Protein AF-A0A955EUP3-F1 (afdb_monomer_lite)

Structure (mmCIF, N/CA/C/O backbone):
data_AF-A0A955EUP3-F1
#
_entry.id   AF-A0A955EUP3-F1
#
loop_
_atom_site.group_PDB
_atom_site.id
_atom_site.type_symbol
_atom_site.label_atom_id
_atom_site.label_alt_id
_atom_site.label_comp_id
_atom_site.label_asym_id
_atom_site.label_entity_id
_atom_site.label_seq_id
_atom_site.pdbx_PDB_ins_code
_atom_site.Cartn_x
_atom_site.Cartn_y
_atom_site.Cartn_z
_atom_site.occupancy
_atom_site.B_iso_or_equiv
_atom_site.auth_seq_id
_atom_site.auth_comp_id
_atom_site.auth_asym_id
_atom_site.auth_atom_id
_atom_site.pdbx_PDB_model_num
ATOM 1 N N . MET A 1 1 ? 8.586 8.253 14.068 1.00 59.59 1 MET A N 1
ATOM 2 C CA . MET A 1 1 ? 7.985 7.762 12.809 1.00 59.59 1 MET A CA 1
ATOM 3 C C . MET A 1 1 ? 9.106 7.299 11.906 1.00 59.59 1 MET A C 1
ATOM 5 O O . MET A 1 1 ? 9.837 8.144 11.393 1.00 59.59 1 MET A O 1
ATOM 9 N N . GLU A 1 2 ? 9.261 5.988 11.761 1.00 69.00 2 GLU A N 1
ATOM 10 C CA . GLU A 1 2 ? 10.317 5.394 10.944 1.00 69.00 2 GLU A CA 1
ATOM 11 C C . GLU A 1 2 ? 9.954 5.333 9.453 1.00 69.00 2 GLU A C 1
ATOM 13 O O . GLU A 1 2 ? 8.788 5.421 9.046 1.00 69.00 2 GLU A O 1
ATOM 18 N N . GLN A 1 3 ? 11.000 5.219 8.635 1.00 79.50 3 GLN A N 1
ATOM 19 C CA . GLN A 1 3 ? 10.936 4.937 7.209 1.00 79.50 3 GLN A CA 1
ATOM 20 C C . GLN A 1 3 ? 11.774 3.689 6.937 1.00 79.50 3 GLN A C 1
ATOM 22 O O . GLN A 1 3 ? 12.939 3.629 7.324 1.00 79.50 3 GLN A O 1
ATOM 27 N N . PHE A 1 4 ? 11.217 2.730 6.205 1.00 80.38 4 PHE A N 1
ATOM 28 C CA . PHE A 1 4 ? 11.956 1.569 5.723 1.00 80.38 4 PHE A CA 1
ATOM 29 C C . PHE A 1 4 ? 11.784 1.390 4.214 1.00 80.38 4 PHE A C 1
ATOM 31 O O . PHE A 1 4 ? 10.863 1.920 3.587 1.00 80.38 4 PHE A O 1
ATOM 38 N N . ALA A 1 5 ? 12.714 0.661 3.604 1.00 82.06 5 ALA A N 1
ATOM 39 C CA . ALA A 1 5 ? 12.664 0.285 2.198 1.00 82.06 5 ALA A CA 1
ATOM 40 C C . ALA A 1 5 ? 12.692 -1.237 2.080 1.00 82.06 5 ALA A C 1
ATOM 42 O O . ALA A 1 5 ? 13.390 -1.907 2.841 1.00 82.06 5 ALA A O 1
ATOM 43 N N . ARG A 1 6 ? 11.936 -1.787 1.128 1.00 82.00 6 ARG A N 1
ATOM 44 C CA . ARG A 1 6 ? 11.885 -3.233 0.881 1.00 82.00 6 ARG A CA 1
ATOM 45 C C . ARG A 1 6 ? 11.595 -3.555 -0.576 1.00 82.00 6 ARG A C 1
ATOM 47 O O . ARG A 1 6 ? 11.128 -2.711 -1.338 1.00 82.00 6 ARG A O 1
ATOM 54 N N . ARG A 1 7 ? 11.829 -4.813 -0.941 1.00 82.19 7 ARG A N 1
ATOM 55 C CA . ARG A 1 7 ? 11.261 -5.412 -2.150 1.00 82.19 7 ARG A CA 1
ATOM 56 C C . ARG A 1 7 ? 9.976 -6.144 -1.785 1.00 82.19 7 ARG A C 1
ATOM 58 O O . ARG A 1 7 ? 9.931 -6.836 -0.767 1.00 82.19 7 ARG A O 1
ATOM 65 N N . LEU A 1 8 ? 8.941 -5.977 -2.598 1.00 81.19 8 LEU A N 1
ATOM 66 C CA . LEU A 1 8 ? 7.757 -6.823 -2.519 1.00 81.19 8 LEU A CA 1
ATOM 67 C C . LEU A 1 8 ? 8.096 -8.207 -3.067 1.00 81.19 8 LEU A C 1
ATOM 69 O O . LEU A 1 8 ? 8.861 -8.329 -4.023 1.00 81.19 8 LEU A O 1
ATOM 73 N N . VAL A 1 9 ? 7.549 -9.254 -2.457 1.00 74.00 9 VAL A N 1
ATOM 74 C CA . VAL A 1 9 ? 7.699 -10.612 -2.985 1.00 74.00 9 VAL A CA 1
ATOM 75 C C . VAL A 1 9 ? 6.817 -10.725 -4.231 1.00 74.00 9 VAL A C 1
ATOM 77 O O . VAL A 1 9 ? 5.704 -10.200 -4.257 1.00 74.00 9 VAL A O 1
ATOM 80 N N . ARG A 1 10 ? 7.306 -11.377 -5.293 1.00 62.47 10 ARG A N 1
ATOM 81 C CA . ARG A 1 10 ? 6.490 -11.616 -6.492 1.00 62.47 10 ARG A CA 1
ATOM 82 C C . ARG A 1 10 ? 5.470 -12.712 -6.207 1.00 62.47 10 ARG A C 1
ATOM 84 O O . ARG A 1 10 ? 5.750 -13.886 -6.413 1.00 62.47 10 ARG A O 1
ATOM 91 N N . HIS A 1 11 ? 4.298 -12.326 -5.739 1.00 66.44 11 HIS A N 1
ATOM 92 C CA . HIS A 1 11 ? 3.124 -13.184 -5.722 1.00 66.44 11 HIS A CA 1
ATOM 93 C C . HIS A 1 11 ? 1.877 -12.326 -5.931 1.00 66.44 11 HIS A C 1
ATOM 95 O O . HIS A 1 11 ? 1.888 -11.132 -5.635 1.00 66.44 11 HIS A O 1
ATOM 101 N N . ASP A 1 12 ? 0.792 -12.937 -6.404 1.00 63.75 12 ASP A N 1
ATOM 102 C CA . ASP A 1 12 ? -0.490 -12.253 -6.645 1.00 63.75 12 ASP A CA 1
ATOM 103 C C . ASP A 1 12 ? -1.228 -11.869 -5.341 1.00 63.75 12 ASP A C 1
ATOM 105 O O . ASP A 1 12 ? -2.345 -11.343 -5.355 1.00 63.75 12 ASP A O 1
ATOM 109 N N . GLY A 1 13 ? -0.606 -12.128 -4.189 1.0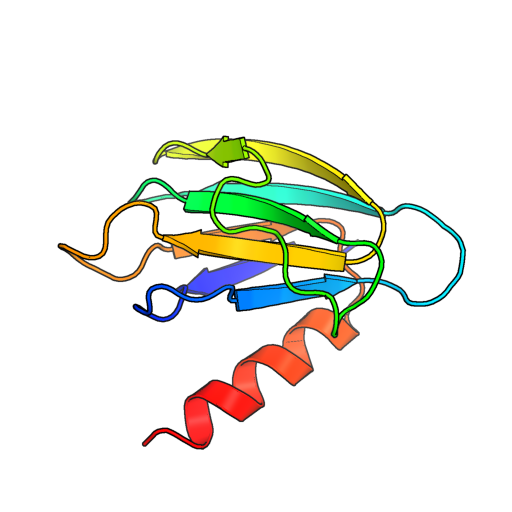0 81.75 13 GLY A N 1
ATOM 110 C CA . GLY A 1 13 ? -1.179 -11.896 -2.869 1.00 81.75 13 GLY A CA 1
ATOM 111 C C . GLY A 1 13 ? -0.715 -10.591 -2.229 1.00 81.75 13 GLY A C 1
ATOM 112 O O . GLY A 1 13 ? 0.269 -9.970 -2.624 1.00 81.75 13 GLY A O 1
ATOM 113 N N . TRP A 1 14 ? -1.430 -10.201 -1.183 1.00 89.50 14 TRP A N 1
ATOM 114 C CA . TRP A 1 14 ? -1.093 -9.042 -0.371 1.00 89.50 14 TRP A CA 1
ATOM 115 C C . TRP A 1 14 ? 0.127 -9.308 0.510 1.00 89.50 14 TRP A C 1
ATOM 117 O O . TRP A 1 14 ? 0.188 -10.301 1.234 1.00 89.50 14 TRP A O 1
ATOM 127 N N . THR A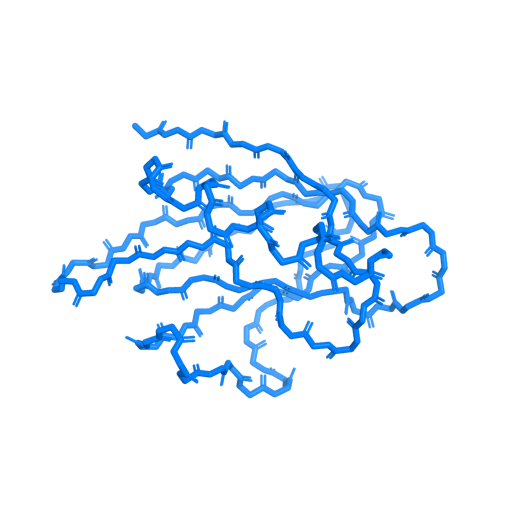 1 15 ? 1.089 -8.392 0.476 1.00 89.62 15 THR A N 1
ATOM 128 C CA . THR A 1 15 ? 2.169 -8.303 1.458 1.00 89.62 15 THR A CA 1
ATOM 129 C C . THR A 1 15 ? 1.740 -7.340 2.554 1.00 89.62 15 THR A C 1
ATOM 131 O O . THR A 1 15 ? 1.486 -6.168 2.282 1.00 89.62 15 THR A O 1
ATOM 134 N N . TRP A 1 16 ? 1.684 -7.819 3.793 1.00 89.50 16 TRP A N 1
ATOM 135 C CA . TRP A 1 16 ? 1.462 -6.953 4.948 1.00 89.50 16 TRP A CA 1
ATOM 136 C C . TRP A 1 16 ? 2.690 -6.069 5.198 1.00 89.50 16 TRP A C 1
ATOM 138 O O . TRP A 1 16 ? 3.828 -6.544 5.160 1.00 89.50 16 TRP A O 1
ATOM 148 N N . LEU A 1 17 ? 2.453 -4.775 5.406 1.00 88.31 17 LEU A N 1
ATOM 149 C CA . LEU A 1 17 ? 3.492 -3.768 5.612 1.00 88.31 17 LEU A CA 1
ATOM 150 C C . LEU A 1 17 ? 3.640 -3.363 7.074 1.00 88.31 17 LEU A C 1
ATOM 152 O O . LEU A 1 17 ? 4.728 -2.942 7.445 1.00 88.31 17 LEU A O 1
ATOM 156 N N . GLY A 1 18 ? 2.572 -3.475 7.863 1.00 88.44 18 GLY A N 1
ATOM 157 C CA . GLY A 1 18 ? 2.503 -3.045 9.258 1.00 88.44 18 GLY A CA 1
ATOM 158 C C . GLY A 1 18 ? 1.129 -2.486 9.611 1.00 88.44 18 GLY A C 1
ATOM 159 O O . GLY A 1 18 ? 0.277 -2.325 8.735 1.00 88.44 18 GLY A O 1
ATOM 160 N N . GLY A 1 19 ? 0.903 -2.209 10.889 1.00 87.38 19 GLY A N 1
ATOM 161 C CA . GLY A 1 19 ? -0.339 -1.617 11.375 1.00 87.38 19 GLY A CA 1
ATOM 162 C C . GLY A 1 19 ? -0.411 -1.565 12.895 1.00 87.38 19 GLY A C 1
ATOM 163 O O . GLY A 1 19 ? 0.541 -1.968 13.557 1.00 87.38 19 GLY A O 1
ATOM 164 N N . LEU A 1 20 ? -1.537 -1.089 13.420 1.00 83.38 20 LEU A N 1
ATOM 165 C CA . LEU A 1 20 ? -1.861 -1.096 14.847 1.00 83.38 20 LEU A CA 1
ATOM 166 C C . LEU A 1 20 ? -3.230 -1.737 15.070 1.00 83.38 20 LEU A C 1
ATOM 168 O O . LEU A 1 20 ? -4.194 -1.366 14.406 1.00 83.38 20 LEU A O 1
ATOM 172 N N . ASP A 1 21 ? -3.313 -2.629 16.056 1.00 73.94 21 ASP A N 1
ATOM 173 C CA . ASP A 1 21 ? -4.583 -3.237 16.473 1.00 73.94 21 ASP A CA 1
ATOM 174 C C . ASP A 1 21 ? -5.438 -2.266 17.321 1.00 73.94 21 ASP A C 1
ATOM 176 O O . ASP A 1 21 ? -6.653 -2.425 17.435 1.00 73.94 21 ASP A O 1
ATOM 180 N N . GLU A 1 22 ? -4.827 -1.222 17.901 1.00 70.44 22 GLU A N 1
ATOM 181 C CA . GLU A 1 22 ? -5.490 -0.299 18.829 1.00 70.44 22 GLU A CA 1
ATOM 182 C C . GLU A 1 22 ? -5.823 1.071 18.212 1.00 70.44 22 GLU A C 1
ATOM 184 O O . GLU A 1 22 ? -4.991 1.975 18.157 1.00 70.44 22 GLU A O 1
ATOM 189 N N . GLY A 1 23 ? -7.098 1.228 17.834 1.00 65.31 23 GLY A N 1
ATOM 190 C CA . GLY A 1 23 ? -7.956 2.418 18.000 1.00 65.31 23 GLY A CA 1
ATOM 191 C C . GLY A 1 23 ? -7.569 3.765 17.375 1.00 65.31 23 GLY A C 1
ATOM 192 O O . GLY A 1 23 ? -8.374 4.696 17.441 1.00 65.31 23 GLY A O 1
ATOM 193 N N . LYS A 1 24 ? -6.377 3.918 16.800 1.00 80.38 24 LYS A N 1
ATOM 194 C CA . LYS A 1 24 ? -5.953 5.146 16.126 1.00 80.38 24 LYS A CA 1
ATOM 195 C C . LYS A 1 24 ? -5.482 4.838 14.720 1.00 80.38 24 LYS A C 1
ATOM 197 O O . LYS A 1 24 ? -4.546 4.066 14.528 1.00 80.38 24 LYS A O 1
ATOM 202 N N . ASP A 1 25 ? -6.084 5.545 13.773 1.00 86.75 25 ASP A N 1
ATOM 203 C CA . ASP A 1 25 ? -5.600 5.582 12.407 1.00 86.75 25 ASP A CA 1
ATOM 204 C C . ASP A 1 25 ? -4.147 6.059 12.362 1.00 86.75 25 ASP A C 1
ATOM 206 O O . ASP A 1 25 ? -3.756 7.056 12.981 1.00 86.75 25 ASP A O 1
ATOM 210 N N . LEU A 1 26 ? -3.355 5.355 11.567 1.00 88.56 26 LEU A N 1
ATOM 211 C CA . LEU A 1 26 ? -2.022 5.757 11.169 1.00 88.56 26 LEU A CA 1
ATOM 212 C C . LEU A 1 26 ? -2.075 6.445 9.816 1.00 88.56 26 LEU A C 1
ATOM 214 O O . LEU A 1 26 ? -2.828 6.047 8.932 1.00 88.56 26 LEU A O 1
ATOM 218 N N . GLU A 1 27 ? -1.198 7.421 9.614 1.00 91.94 27 GLU A N 1
ATOM 219 C CA . GLU A 1 27 ? -0.885 7.912 8.279 1.00 91.94 27 GLU A CA 1
ATOM 220 C C . GLU A 1 27 ? 0.310 7.130 7.721 1.00 91.94 27 GLU A C 1
ATOM 222 O O . GLU A 1 27 ? 1.419 7.222 8.250 1.00 91.94 27 GLU A O 1
ATOM 227 N N . CYS A 1 28 ? 0.104 6.394 6.628 1.00 93.31 28 CYS A N 1
ATOM 228 C CA . CYS A 1 28 ? 1.155 5.646 5.950 1.00 93.31 28 CYS A CA 1
ATOM 229 C C . CYS A 1 28 ? 1.387 6.184 4.537 1.00 93.31 28 CYS A C 1
ATOM 231 O O . CYS A 1 28 ? 0.464 6.313 3.728 1.00 93.31 28 CYS A O 1
ATOM 233 N N . VAL A 1 29 ? 2.654 6.434 4.210 1.00 95.44 29 VAL A N 1
ATOM 234 C CA . VAL A 1 29 ? 3.088 6.835 2.869 1.00 95.44 29 VAL A CA 1
ATOM 235 C C . VAL A 1 29 ? 3.873 5.696 2.237 1.00 95.44 29 VAL A C 1
ATOM 237 O O . VAL A 1 29 ? 4.891 5.266 2.781 1.00 95.44 29 VAL A O 1
ATOM 240 N N . LEU A 1 30 ? 3.427 5.240 1.065 1.00 95.75 30 LEU A N 1
ATOM 241 C CA . LEU A 1 30 ? 4.136 4.270 0.236 1.00 95.75 30 LEU A CA 1
ATOM 242 C C . LEU A 1 30 ? 4.657 4.955 -1.024 1.00 95.75 30 LEU A C 1
ATOM 244 O O . LEU A 1 30 ? 3.893 5.564 -1.770 1.00 95.75 30 LEU A O 1
ATOM 248 N N . ARG A 1 31 ? 5.954 4.808 -1.292 1.00 96.50 31 ARG A N 1
ATOM 249 C CA . ARG A 1 31 ? 6.588 5.189 -2.555 1.00 96.50 31 ARG A CA 1
ATOM 250 C C . ARG A 1 31 ? 6.981 3.949 -3.337 1.00 96.50 31 ARG A C 1
ATOM 252 O O . ARG A 1 31 ? 7.634 3.078 -2.769 1.00 96.50 31 ARG A O 1
ATOM 259 N N . SER A 1 32 ? 6.637 3.899 -4.621 1.00 94.69 32 SER A N 1
ATOM 260 C CA . SER A 1 32 ? 7.134 2.873 -5.536 1.00 94.69 32 SER A CA 1
ATOM 261 C C . SER A 1 32 ? 8.239 3.425 -6.431 1.00 94.69 32 SER A C 1
ATOM 263 O O . SER A 1 32 ? 8.204 4.592 -6.824 1.00 94.69 32 SER A O 1
ATOM 265 N N . PHE A 1 33 ? 9.234 2.602 -6.755 1.00 92.69 33 PHE A N 1
ATOM 266 C CA . PHE A 1 33 ? 10.395 3.039 -7.534 1.00 92.69 33 PHE A CA 1
ATOM 267 C C . PHE A 1 33 ? 10.402 2.523 -8.971 1.00 92.69 33 PHE A C 1
ATOM 269 O O . PHE A 1 33 ? 10.732 3.285 -9.872 1.00 92.69 33 PHE A O 1
ATOM 276 N N . ASP A 1 34 ? 10.074 1.253 -9.193 1.00 89.75 34 ASP A N 1
ATOM 277 C CA . ASP A 1 34 ? 10.361 0.560 -10.458 1.00 89.75 34 ASP A CA 1
ATOM 278 C C . ASP A 1 34 ? 9.168 -0.184 -11.074 1.00 89.75 34 ASP A C 1
ATOM 280 O O . ASP A 1 34 ? 9.252 -0.567 -12.239 1.00 89.75 34 ASP A O 1
ATOM 284 N N . ALA A 1 35 ? 8.055 -0.351 -10.356 1.00 91.06 35 ALA A N 1
ATOM 285 C CA . ALA A 1 35 ? 6.825 -0.917 -10.910 1.00 91.06 35 ALA A CA 1
ATOM 286 C C . ALA A 1 35 ? 5.580 -0.382 -10.198 1.00 91.06 35 ALA A C 1
ATOM 288 O O . ALA A 1 35 ? 5.656 0.112 -9.075 1.00 91.06 35 ALA A O 1
ATOM 289 N N . ASP A 1 36 ? 4.419 -0.512 -10.827 1.00 93.12 36 ASP A N 1
ATOM 290 C CA . ASP A 1 36 ? 3.158 -0.126 -10.204 1.00 93.12 36 ASP A CA 1
ATOM 291 C C . ASP A 1 36 ? 2.813 -1.072 -9.048 1.00 93.12 36 ASP A C 1
ATOM 293 O O . ASP A 1 36 ? 2.888 -2.303 -9.157 1.00 93.12 36 ASP A O 1
ATOM 297 N N . VAL A 1 37 ? 2.415 -0.481 -7.926 1.00 93.31 37 VAL A N 1
ATOM 298 C CA . VAL A 1 37 ? 2.069 -1.198 -6.698 1.00 93.31 37 VAL A CA 1
ATOM 299 C C . VAL A 1 37 ? 0.664 -0.816 -6.289 1.00 93.31 37 VAL A C 1
ATOM 301 O O . VAL A 1 37 ? 0.329 0.360 -6.217 1.00 93.31 37 VAL A O 1
ATOM 304 N N . ARG A 1 38 ? -0.166 -1.804 -5.978 1.00 95.38 38 ARG A N 1
ATOM 305 C CA . ARG A 1 38 ? -1.450 -1.561 -5.337 1.00 95.38 38 ARG A CA 1
ATOM 306 C C . ARG A 1 38 ? -1.221 -1.451 -3.836 1.00 95.38 38 ARG A C 1
ATOM 308 O O . ARG A 1 38 ? -0.597 -2.336 -3.254 1.00 95.38 38 ARG A O 1
ATOM 315 N N . PHE A 1 39 ? -1.698 -0.370 -3.240 1.00 96.38 39 PHE A N 1
ATOM 316 C CA . PHE A 1 39 ? -1.542 -0.030 -1.831 1.00 96.38 39 PHE A CA 1
ATOM 317 C C . PHE A 1 39 ? -2.929 0.108 -1.204 1.00 96.38 39 PHE A C 1
ATOM 319 O O . PHE A 1 39 ? -3.762 0.849 -1.724 1.00 96.38 39 PHE A O 1
ATOM 326 N N . ALA A 1 40 ? -3.194 -0.634 -0.135 1.00 96.62 40 ALA A N 1
ATOM 327 C CA . ALA A 1 40 ? -4.506 -0.708 0.499 1.00 96.62 40 ALA A CA 1
ATOM 328 C C . ALA A 1 40 ? -4.386 -0.715 2.023 1.00 96.62 40 ALA A C 1
ATOM 330 O O . ALA A 1 40 ? -3.332 -1.058 2.570 1.00 96.62 40 ALA A O 1
ATOM 331 N N . GLU A 1 41 ? -5.487 -0.367 2.682 1.00 94.44 41 GLU A N 1
ATOM 332 C CA . GLU A 1 41 ? -5.679 -0.576 4.112 1.00 94.44 41 GLU A CA 1
ATOM 333 C C . GLU A 1 41 ? -6.663 -1.725 4.371 1.00 94.44 41 GLU A C 1
ATOM 335 O O . GLU A 1 41 ? -7.398 -2.137 3.466 1.00 94.44 41 GLU A O 1
ATOM 340 N N . ALA A 1 42 ? -6.621 -2.271 5.583 1.00 91.44 42 ALA A N 1
ATOM 341 C CA . ALA A 1 42 ? -7.691 -3.086 6.129 1.00 91.44 42 ALA A CA 1
ATOM 342 C C . ALA A 1 42 ? -7.873 -2.837 7.632 1.00 91.44 42 ALA A C 1
ATOM 344 O O . ALA A 1 42 ? -6.959 -2.387 8.332 1.00 91.44 42 ALA A O 1
ATOM 345 N N . ALA A 1 43 ? -9.048 -3.229 8.131 1.00 88.06 43 ALA A N 1
ATOM 346 C CA . ALA A 1 43 ? -9.424 -3.097 9.536 1.00 88.06 43 ALA A CA 1
ATOM 347 C C . ALA A 1 43 ? -8.595 -3.973 10.489 1.00 88.06 43 ALA A C 1
ATOM 349 O O . ALA A 1 43 ? -8.420 -3.606 11.644 1.00 88.06 43 ALA A O 1
ATOM 350 N N . THR A 1 44 ? -8.107 -5.129 10.025 1.00 86.81 44 THR A N 1
ATOM 351 C CA . THR A 1 44 ? -7.263 -6.052 10.806 1.00 86.81 44 THR A CA 1
ATOM 352 C C . THR A 1 44 ? -6.157 -6.629 9.930 1.00 86.81 44 THR A C 1
ATOM 354 O O . THR A 1 44 ? -6.209 -6.545 8.698 1.00 86.81 44 THR A O 1
ATOM 357 N N . ARG A 1 45 ? -5.154 -7.257 10.548 1.00 85.50 45 ARG A N 1
ATOM 358 C CA . ARG A 1 45 ? -4.088 -7.959 9.824 1.00 85.50 45 ARG A CA 1
ATOM 359 C C . ARG A 1 45 ? -4.604 -9.193 9.069 1.00 85.50 45 ARG A C 1
ATOM 361 O O . ARG A 1 45 ? -4.084 -9.517 8.000 1.00 85.50 45 ARG A O 1
ATOM 368 N N . GLU A 1 46 ? -5.585 -9.897 9.627 1.00 85.38 46 GLU A N 1
ATOM 369 C CA . GLU A 1 46 ? -6.133 -11.151 9.098 1.00 85.38 46 GLU A CA 1
ATOM 370 C C . GLU A 1 46 ? -7.151 -10.910 7.980 1.00 85.38 46 GLU A C 1
ATOM 372 O O . GLU A 1 46 ? -7.273 -11.728 7.064 1.00 85.38 46 GLU A O 1
ATOM 377 N N . ALA A 1 47 ? -7.855 -9.777 8.019 1.00 86.56 47 ALA A N 1
ATOM 378 C CA . ALA A 1 47 ? -8.770 -9.361 6.967 1.00 86.56 47 ALA A CA 1
ATOM 379 C C . ALA A 1 47 ? -7.988 -8.789 5.776 1.00 86.56 47 ALA A C 1
ATOM 381 O O . ALA A 1 47 ? -7.882 -7.577 5.610 1.00 86.56 47 ALA A O 1
ATOM 382 N N . LEU A 1 48 ? -7.426 -9.665 4.938 1.00 86.50 48 LEU A N 1
ATOM 383 C CA . LEU A 1 48 ? -6.754 -9.239 3.708 1.00 86.50 48 LEU A CA 1
ATOM 384 C C . LEU A 1 48 ? -7.677 -8.334 2.865 1.00 86.50 48 LEU A C 1
ATOM 386 O O . LEU A 1 48 ? -8.863 -8.648 2.728 1.00 86.50 48 LEU A O 1
ATOM 390 N N . PRO A 1 49 ? -7.149 -7.265 2.238 1.00 91.06 49 PRO A N 1
ATOM 391 C CA . PRO A 1 49 ? -7.961 -6.419 1.373 1.00 91.06 49 PRO A CA 1
ATOM 392 C C . PRO A 1 49 ? -8.570 -7.205 0.200 1.00 91.06 49 PRO A C 1
ATOM 394 O O . PRO A 1 49 ? -7.976 -8.168 -0.305 1.00 91.06 49 PRO A O 1
ATOM 397 N N . ALA A 1 50 ? -9.727 -6.757 -0.300 1.00 90.19 50 ALA A N 1
ATOM 398 C CA . ALA A 1 50 ? -10.275 -7.272 -1.556 1.00 90.19 50 ALA A CA 1
ATOM 399 C C . ALA A 1 50 ? -9.261 -7.091 -2.700 1.00 90.19 50 ALA A C 1
ATOM 401 O O . ALA A 1 50 ? -8.421 -6.195 -2.664 1.00 90.19 50 ALA A O 1
ATOM 402 N N . GLN A 1 51 ? -9.308 -7.943 -3.726 1.00 86.88 51 GLN A N 1
ATOM 403 C CA . GLN A 1 51 ? -8.307 -7.950 -4.804 1.00 86.88 51 GLN A CA 1
ATOM 404 C C . GLN A 1 51 ? -8.171 -6.570 -5.480 1.00 86.88 51 GLN A C 1
ATOM 406 O O . GLN A 1 51 ? -7.072 -6.075 -5.731 1.00 86.88 51 GLN A O 1
ATOM 411 N N . ASP A 1 52 ? -9.281 -5.905 -5.742 1.00 88.75 52 ASP A N 1
ATOM 412 C CA . ASP A 1 52 ? -9.363 -4.587 -6.364 1.00 88.75 52 ASP A CA 1
ATOM 413 C C . ASP A 1 52 ? -9.421 -3.425 -5.356 1.00 88.75 52 ASP A C 1
ATOM 415 O O . ASP A 1 52 ? -9.622 -2.280 -5.767 1.00 88.75 52 ASP A O 1
ATOM 419 N N . ALA A 1 53 ? -9.153 -3.675 -4.070 1.00 91.94 53 ALA A N 1
ATOM 420 C CA . ALA A 1 53 ? -9.103 -2.638 -3.043 1.00 91.94 53 ALA A CA 1
ATOM 421 C C . ALA A 1 53 ? -7.876 -1.722 -3.169 1.00 91.94 53 ALA A C 1
ATOM 423 O O . A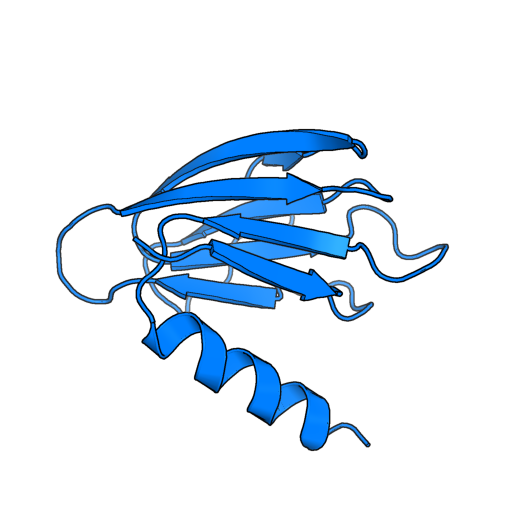LA A 1 53 ? -6.830 -2.088 -3.723 1.00 91.94 53 ALA A O 1
ATOM 424 N N . GLY A 1 54 ? -8.000 -0.528 -2.595 1.00 94.31 54 GLY A N 1
ATOM 425 C CA . GLY A 1 54 ? -6.918 0.442 -2.486 1.00 94.31 54 GLY A CA 1
ATOM 426 C C . GLY A 1 54 ? -6.613 1.197 -3.777 1.00 94.31 54 GLY A C 1
ATOM 427 O O . GLY A 1 54 ? -7.395 1.230 -4.726 1.00 94.31 54 GLY A O 1
ATOM 428 N N . VAL A 1 55 ? -5.445 1.827 -3.791 1.00 96.69 55 VAL A N 1
ATOM 429 C CA . VAL A 1 55 ? -4.988 2.729 -4.850 1.00 96.69 55 VAL A CA 1
ATOM 430 C C . VAL A 1 55 ? -3.811 2.127 -5.604 1.00 96.69 55 VAL A C 1
ATOM 432 O O . VAL A 1 55 ? -2.991 1.409 -5.032 1.00 96.69 55 VAL A O 1
ATOM 435 N N . ILE A 1 56 ? -3.699 2.439 -6.892 1.00 96.00 56 ILE A N 1
ATOM 436 C CA . ILE A 1 56 ? -2.483 2.155 -7.655 1.00 96.00 56 ILE A CA 1
ATOM 437 C C . ILE A 1 56 ? -1.490 3.287 -7.392 1.00 96.00 56 ILE A C 1
ATOM 439 O O . ILE A 1 56 ? -1.815 4.459 -7.566 1.00 96.00 56 ILE A O 1
ATOM 443 N N . VAL A 1 57 ? -0.284 2.925 -6.968 1.00 96.19 57 VAL A N 1
ATOM 444 C CA . VAL A 1 57 ? 0.873 3.804 -6.811 1.00 96.19 57 VAL A CA 1
ATOM 445 C C . VAL A 1 57 ? 1.792 3.566 -8.007 1.00 96.19 57 VAL A C 1
ATOM 447 O O . VAL A 1 57 ? 2.451 2.520 -8.051 1.00 96.19 57 VAL A O 1
ATOM 450 N N . PRO A 1 58 ? 1.836 4.494 -8.982 1.00 95.50 58 PRO A N 1
ATOM 451 C CA . PRO A 1 58 ? 2.675 4.328 -10.159 1.00 95.50 58 PRO A CA 1
ATOM 452 C C . PRO A 1 58 ? 4.165 4.273 -9.814 1.00 95.50 58 PRO A C 1
ATOM 454 O O . PRO A 1 58 ? 4.609 4.863 -8.820 1.00 95.50 58 PRO A O 1
ATOM 457 N N . ALA A 1 59 ? 4.959 3.632 -10.669 1.00 93.12 59 ALA A N 1
ATOM 458 C CA . ALA A 1 59 ? 6.417 3.681 -10.569 1.00 93.12 59 ALA A CA 1
ATOM 459 C C . ALA A 1 59 ? 6.939 5.137 -10.493 1.00 93.12 59 ALA A C 1
ATOM 461 O O . ALA A 1 59 ? 6.475 6.031 -11.200 1.00 93.12 59 ALA A O 1
ATOM 462 N N . GLY A 1 60 ? 7.892 5.392 -9.591 1.00 94.44 60 GLY A N 1
ATOM 463 C CA . GLY A 1 60 ? 8.467 6.721 -9.326 1.00 94.44 60 GLY A CA 1
ATOM 464 C C . GLY A 1 60 ? 7.612 7.639 -8.437 1.00 94.44 60 GLY A C 1
ATOM 465 O O . GLY A 1 60 ? 8.093 8.685 -7.977 1.00 94.44 60 GLY A O 1
ATOM 466 N N . SER A 1 61 ? 6.373 7.241 -8.142 1.00 96.69 61 SER A N 1
ATOM 467 C CA . SER A 1 61 ? 5.391 8.042 -7.409 1.00 96.69 61 SER A CA 1
ATOM 468 C C . SER A 1 61 ? 5.187 7.550 -5.977 1.00 96.69 61 SER A C 1
ATOM 470 O O . SER A 1 61 ? 5.655 6.479 -5.586 1.00 96.69 61 SER A O 1
ATOM 472 N N . GLY A 1 62 ? 4.507 8.365 -5.170 1.00 96.50 62 GLY A N 1
ATOM 473 C CA . GLY A 1 62 ? 4.094 8.005 -3.819 1.00 96.50 62 GLY A CA 1
ATOM 474 C C . GLY A 1 62 ? 2.614 8.267 -3.599 1.00 96.50 62 GLY A C 1
ATOM 475 O O . GLY A 1 62 ? 2.036 9.145 -4.235 1.00 96.50 62 GLY A O 1
ATOM 476 N N . SER A 1 63 ? 2.016 7.501 -2.695 1.00 97.88 63 SER A N 1
ATOM 477 C CA . SER A 1 63 ? 0.642 7.690 -2.252 1.00 97.88 63 SER A CA 1
ATOM 478 C C . SER A 1 63 ? 0.544 7.573 -0.738 1.00 97.88 63 SER A C 1
ATOM 480 O O . SER A 1 63 ? 1.383 6.944 -0.088 1.00 97.88 63 SER A O 1
ATOM 482 N N . ARG A 1 64 ? -0.489 8.205 -0.190 1.00 97.25 64 ARG A N 1
ATOM 483 C CA . ARG A 1 64 ? -0.775 8.271 1.237 1.00 97.25 64 ARG A CA 1
ATOM 484 C C . ARG A 1 64 ? -2.113 7.604 1.513 1.00 97.25 64 ARG A C 1
ATOM 486 O O . ARG A 1 64 ? -3.089 7.916 0.836 1.00 97.25 64 ARG A O 1
ATOM 493 N N . LEU A 1 65 ? -2.150 6.757 2.533 1.00 96.06 65 LEU A N 1
ATOM 494 C CA . LEU A 1 65 ? -3.373 6.201 3.101 1.00 96.06 65 LEU A CA 1
ATOM 495 C C . LEU A 1 65 ? -3.427 6.483 4.601 1.00 96.06 65 LEU A C 1
ATOM 497 O O . LEU A 1 65 ? -2.392 6.653 5.247 1.00 96.06 65 LEU A O 1
ATOM 501 N N . VAL A 1 66 ? -4.646 6.529 5.126 1.00 93.50 66 VAL A N 1
ATOM 502 C CA . VAL A 1 66 ? -4.937 6.637 6.555 1.00 93.50 66 VAL A CA 1
ATOM 503 C C . VAL A 1 66 ? -5.758 5.410 6.938 1.00 93.50 66 VAL A C 1
ATOM 505 O O . VAL A 1 66 ? -6.710 5.095 6.227 1.00 93.50 66 VAL A O 1
ATOM 508 N N . GLY A 1 67 ? -5.349 4.687 7.980 1.00 91.88 67 GLY A N 1
ATOM 509 C CA . GLY A 1 67 ? -6.005 3.446 8.399 1.00 91.88 67 GLY A CA 1
ATOM 510 C C . GLY A 1 67 ? -5.207 2.653 9.435 1.00 91.88 67 GLY A C 1
ATOM 511 O O . GLY A 1 67 ? -4.228 3.150 9.993 1.00 91.88 67 GLY A O 1
ATOM 512 N N . HIS A 1 68 ? -5.625 1.411 9.685 1.00 90.50 68 HIS A N 1
ATOM 513 C CA . HIS A 1 68 ? -5.085 0.585 10.771 1.00 90.50 68 HIS A CA 1
ATOM 514 C C . HIS A 1 68 ? -3.964 -0.341 10.298 1.00 90.50 68 HIS A C 1
ATOM 516 O O . HIS A 1 68 ? -2.860 -0.300 10.837 1.00 90.50 68 HIS A O 1
ATOM 522 N N . HIS A 1 69 ? -4.226 -1.154 9.270 1.00 90.81 69 HIS A N 1
ATOM 523 C CA . HIS A 1 69 ? -3.263 -2.107 8.718 1.00 90.81 69 HIS A CA 1
ATOM 524 C C . HIS A 1 69 ? -3.043 -1.853 7.243 1.00 90.81 69 HIS A C 1
ATOM 526 O O . HIS A 1 69 ? -3.991 -1.674 6.491 1.00 90.81 69 HIS A O 1
ATOM 532 N N . PHE A 1 70 ? -1.789 -1.894 6.811 1.00 93.25 70 PHE A N 1
ATOM 533 C CA . PHE A 1 70 ? -1.402 -1.527 5.459 1.00 93.25 70 PHE A CA 1
ATOM 534 C C . PHE A 1 70 ? -0.841 -2.716 4.704 1.00 93.25 70 PHE A C 1
ATOM 536 O O . PHE A 1 70 ? -0.057 -3.512 5.228 1.00 93.25 70 PHE A O 1
ATOM 543 N N . PHE A 1 71 ? -1.212 -2.802 3.434 1.00 93.75 71 PHE A N 1
ATOM 544 C CA . PHE A 1 71 ? -0.827 -3.886 2.549 1.00 93.75 71 PHE A CA 1
ATOM 545 C C . PHE A 1 71 ? -0.403 -3.342 1.198 1.00 93.75 71 PHE A C 1
ATOM 547 O O . PHE A 1 71 ? -0.943 -2.352 0.703 1.00 93.75 71 PHE A O 1
ATOM 554 N N . ALA A 1 72 ? 0.537 -4.031 0.565 1.00 93.81 72 ALA A N 1
ATOM 555 C CA . ALA A 1 72 ? 0.905 -3.756 -0.810 1.00 93.81 72 ALA A CA 1
ATOM 556 C C . ALA A 1 72 ? 1.035 -5.030 -1.629 1.00 93.81 72 ALA A C 1
ATOM 558 O O . ALA A 1 72 ? 1.381 -6.091 -1.110 1.00 93.81 72 ALA A O 1
ATOM 559 N N . ARG A 1 73 ? 0.790 -4.915 -2.931 1.00 91.75 73 ARG A N 1
ATOM 560 C CA . ARG A 1 73 ? 1.065 -5.980 -3.894 1.00 91.75 73 ARG A CA 1
ATOM 561 C C . ARG A 1 73 ? 1.467 -5.413 -5.256 1.00 91.75 73 ARG A C 1
ATOM 563 O O . ARG A 1 73 ? 1.025 -4.315 -5.599 1.00 91.75 73 ARG A O 1
ATOM 570 N N . PRO A 1 74 ? 2.274 -6.129 -6.050 1.00 90.75 74 PRO A N 1
ATOM 571 C CA . PRO A 1 74 ? 2.547 -5.737 -7.431 1.00 90.75 74 PRO A CA 1
ATOM 572 C C . PRO A 1 74 ? 1.253 -5.688 -8.267 1.00 90.75 74 PRO A C 1
ATOM 574 O O . PRO A 1 74 ? 0.396 -6.556 -8.115 1.00 90.75 74 PRO A O 1
ATOM 577 N N . VAL A 1 75 ? 1.106 -4.704 -9.163 1.00 88.56 75 VAL A N 1
ATOM 578 C CA . VAL A 1 75 ? -0.011 -4.668 -10.139 1.00 88.56 75 VAL A CA 1
ATOM 579 C C . VAL A 1 75 ? 0.259 -5.592 -11.330 1.00 88.56 75 VAL A C 1
ATOM 581 O O . VAL A 1 75 ? -0.667 -6.181 -11.881 1.00 88.56 75 VAL A O 1
ATOM 584 N N . ALA A 1 76 ? 1.529 -5.760 -11.706 1.00 76.56 76 ALA A N 1
ATOM 585 C CA . ALA A 1 76 ? 1.965 -6.683 -12.746 1.00 76.56 76 ALA A CA 1
ATOM 586 C C . ALA A 1 76 ? 3.103 -7.572 -12.223 1.00 76.56 76 ALA A C 1
ATOM 588 O O . ALA A 1 76 ? 4.035 -7.093 -11.580 1.00 76.56 76 ALA A O 1
ATOM 589 N N . THR A 1 77 ? 3.048 -8.872 -12.519 1.00 63.81 77 THR A N 1
ATOM 590 C CA . THR A 1 77 ? 4.048 -9.865 -12.077 1.00 63.81 77 THR A CA 1
ATOM 591 C C . THR A 1 77 ? 5.195 -10.084 -13.067 1.00 63.81 77 THR A C 1
ATOM 593 O O . THR A 1 77 ? 6.145 -10.819 -12.773 1.00 63.81 77 THR A O 1
ATOM 596 N N . ARG A 1 78 ? 5.153 -9.443 -14.245 1.00 62.84 78 ARG A N 1
ATOM 597 C CA . ARG A 1 78 ? 6.239 -9.501 -15.234 1.00 62.84 78 ARG A CA 1
ATOM 598 C C . ARG A 1 78 ? 7.300 -8.443 -14.920 1.00 62.84 78 ARG A C 1
ATOM 600 O O . ARG A 1 78 ? 7.009 -7.256 -14.941 1.00 62.84 78 ARG A O 1
ATOM 607 N N . GLY A 1 79 ? 8.538 -8.882 -14.697 1.00 67.81 79 GLY A N 1
ATOM 608 C CA . GLY A 1 79 ? 9.674 -8.002 -14.378 1.00 67.81 79 GLY A CA 1
ATOM 609 C C . GLY A 1 79 ? 10.080 -8.052 -12.904 1.00 67.81 79 GLY A C 1
ATOM 610 O O . GLY A 1 79 ? 9.453 -8.757 -12.126 1.00 67.81 79 GLY A O 1
ATOM 611 N N . ALA A 1 80 ? 11.178 -7.376 -12.539 1.00 73.12 80 ALA A N 1
ATOM 612 C CA . ALA A 1 80 ? 11.765 -7.394 -11.191 1.00 73.12 80 ALA A CA 1
ATOM 613 C C . ALA A 1 80 ? 10.726 -7.133 -10.075 1.00 73.12 80 ALA A C 1
ATOM 615 O O . ALA A 1 80 ? 9.797 -6.361 -10.294 1.00 73.12 80 ALA A O 1
ATOM 616 N N . PRO A 1 81 ? 10.857 -7.757 -8.883 1.00 81.31 81 PRO A N 1
ATOM 617 C CA . PRO A 1 81 ? 9.954 -7.454 -7.777 1.00 81.31 81 PRO A CA 1
ATOM 618 C C . PRO A 1 81 ? 10.038 -5.959 -7.412 1.00 81.31 81 PRO A C 1
ATOM 620 O O . PRO A 1 81 ? 11.167 -5.463 -7.286 1.00 81.31 81 PRO A O 1
ATOM 623 N N . PRO A 1 82 ? 8.899 -5.262 -7.218 1.00 87.56 82 PRO A N 1
ATOM 624 C CA . PRO A 1 82 ? 8.907 -3.827 -6.994 1.00 87.56 82 PRO A CA 1
ATOM 625 C C . PRO A 1 82 ? 9.695 -3.457 -5.743 1.00 87.56 82 PRO A C 1
ATOM 627 O O . PRO A 1 82 ? 9.510 -4.056 -4.676 1.00 87.56 82 PRO A O 1
ATOM 630 N N . ARG A 1 83 ? 10.538 -2.434 -5.847 1.00 91.44 83 ARG A N 1
ATOM 631 C CA . ARG A 1 83 ? 11.090 -1.735 -4.689 1.00 91.44 83 ARG A CA 1
ATOM 632 C C . ARG A 1 83 ? 10.089 -0.695 -4.220 1.00 91.44 83 ARG A C 1
ATOM 634 O O . ARG A 1 83 ? 9.609 0.121 -5.008 1.00 91.44 83 ARG A O 1
ATOM 641 N N . ILE A 1 84 ? 9.859 -0.686 -2.914 1.00 92.62 84 ILE A N 1
ATOM 642 C CA . ILE A 1 84 ? 9.028 0.303 -2.240 1.00 92.62 84 ILE A CA 1
ATOM 643 C C . ILE A 1 84 ? 9.760 0.919 -1.050 1.00 92.62 84 ILE A C 1
ATOM 645 O O . ILE A 1 84 ? 10.642 0.301 -0.449 1.00 92.62 84 ILE A O 1
ATOM 649 N N . SER A 1 85 ? 9.367 2.135 -0.689 1.00 93.69 85 SER A N 1
ATOM 650 C CA . SER A 1 85 ? 9.665 2.737 0.608 1.00 93.69 85 SER A CA 1
ATOM 651 C C . SER A 1 85 ? 8.363 3.026 1.332 1.00 93.69 85 SER A C 1
ATOM 653 O O . SER A 1 85 ? 7.416 3.518 0.725 1.00 93.69 85 SER A O 1
ATOM 655 N N . VAL A 1 86 ? 8.325 2.705 2.617 1.00 92.75 86 VAL A N 1
ATOM 656 C CA . VAL A 1 86 ? 7.162 2.866 3.481 1.00 92.75 86 VAL A CA 1
ATOM 657 C C . VAL A 1 86 ? 7.563 3.746 4.656 1.00 92.75 86 VAL A C 1
ATOM 659 O O . VAL A 1 86 ? 8.649 3.581 5.214 1.00 92.75 86 VAL A O 1
ATOM 662 N N . ARG A 1 87 ? 6.707 4.702 5.013 1.00 91.88 87 ARG A N 1
ATOM 663 C CA . ARG A 1 87 ? 6.905 5.623 6.136 1.00 91.88 87 ARG A CA 1
ATOM 664 C C . ARG A 1 87 ? 5.614 5.758 6.932 1.00 91.88 87 ARG A C 1
ATOM 666 O O . ARG A 1 87 ? 4.543 5.786 6.334 1.00 91.88 87 ARG A O 1
ATOM 673 N N . GLY A 1 88 ? 5.744 5.928 8.248 1.00 87.25 88 GLY A N 1
ATOM 674 C CA . GLY A 1 88 ? 4.611 6.212 9.140 1.00 87.25 88 GLY A CA 1
ATOM 675 C C . GLY A 1 88 ? 4.055 4.987 9.869 1.00 87.25 88 GLY A C 1
ATOM 676 O O . GLY A 1 88 ? 3.010 5.083 10.500 1.00 87.25 88 GLY A O 1
ATOM 677 N N . LEU A 1 89 ? 4.766 3.857 9.814 1.00 84.19 89 LEU A N 1
ATOM 678 C CA . LEU A 1 89 ? 4.421 2.634 10.541 1.00 84.19 89 LEU A CA 1
ATOM 679 C C . LEU A 1 89 ? 5.276 2.483 11.815 1.00 84.19 89 LEU A C 1
ATOM 681 O O . LEU A 1 89 ? 6.386 3.026 11.851 1.00 84.19 89 LEU A O 1
ATOM 685 N N . PRO A 1 90 ? 4.762 1.788 12.847 1.00 74.88 90 PRO A N 1
ATOM 686 C CA . PRO A 1 90 ? 5.505 1.472 14.069 1.00 74.88 90 PRO A CA 1
ATOM 687 C C . PRO A 1 90 ? 6.629 0.442 13.822 1.00 74.88 90 PRO A C 1
ATOM 689 O O . PRO A 1 90 ? 6.608 -0.294 12.834 1.00 74.88 90 PRO A O 1
ATOM 692 N N . ASP A 1 91 ? 7.644 0.426 14.693 1.00 63.22 91 ASP A N 1
ATOM 693 C CA . ASP A 1 91 ? 8.928 -0.278 14.489 1.00 63.22 91 ASP A CA 1
ATOM 694 C C . ASP A 1 91 ? 8.792 -1.817 14.404 1.00 63.2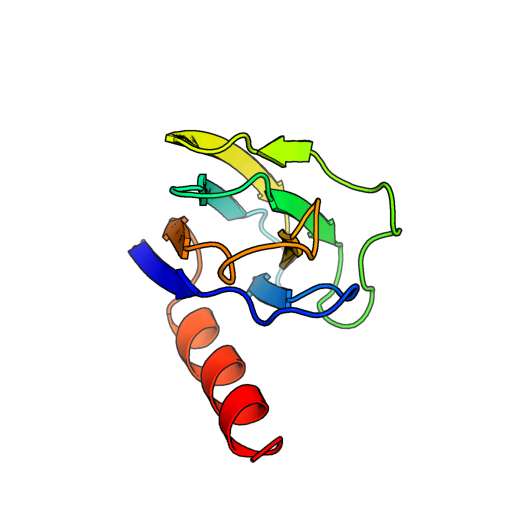2 91 ASP A C 1
ATOM 696 O O . ASP A 1 91 ? 9.563 -2.502 13.724 1.00 63.22 91 ASP A O 1
ATOM 700 N N . ASP A 1 92 ? 7.770 -2.375 15.049 1.00 61.41 92 ASP A N 1
ATOM 701 C CA . ASP A 1 92 ? 7.402 -3.795 15.043 1.00 61.41 92 ASP A CA 1
ATOM 702 C C . ASP A 1 92 ? 6.925 -4.300 13.667 1.00 61.41 92 ASP A C 1
ATOM 704 O O . ASP A 1 92 ? 7.047 -5.492 13.355 1.00 61.41 92 ASP A O 1
ATOM 708 N N . ALA A 1 93 ? 6.493 -3.394 12.785 1.00 57.12 93 ALA A N 1
ATOM 709 C CA . ALA A 1 93 ? 6.124 -3.693 11.402 1.00 57.12 93 ALA A CA 1
ATOM 710 C C . ALA A 1 93 ? 7.282 -4.283 10.573 1.00 57.12 93 ALA A C 1
ATOM 712 O O . ALA A 1 93 ? 7.065 -5.096 9.665 1.00 57.12 93 ALA A O 1
ATOM 713 N N . ARG A 1 94 ? 8.527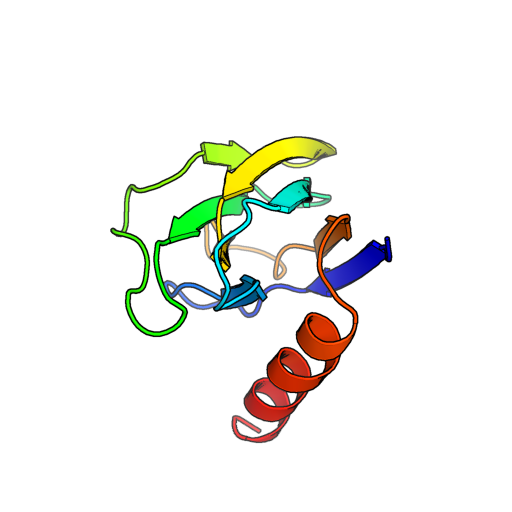 -3.900 10.888 1.00 54.72 94 ARG A N 1
ATOM 714 C CA . ARG A 1 94 ? 9.721 -4.335 10.151 1.00 54.72 94 ARG A CA 1
ATOM 715 C C . ARG A 1 94 ? 10.038 -5.813 10.390 1.00 54.72 94 ARG A C 1
ATOM 717 O O . ARG A 1 94 ? 10.363 -6.526 9.444 1.00 54.72 94 ARG A O 1
ATOM 724 N N . ALA A 1 95 ? 9.894 -6.289 11.627 1.00 49.47 95 ALA A N 1
ATOM 725 C CA . ALA A 1 95 ? 10.354 -7.616 12.044 1.00 49.47 95 ALA A CA 1
ATOM 726 C C . ALA A 1 95 ? 9.494 -8.769 11.497 1.00 49.47 95 ALA A C 1
ATOM 728 O O . ALA A 1 95 ? 10.016 -9.803 11.085 1.00 49.47 95 ALA A O 1
ATOM 729 N N . ALA A 1 96 ? 8.173 -8.598 11.433 1.00 49.53 96 ALA A N 1
ATOM 730 C CA . ALA A 1 96 ? 7.260 -9.679 11.050 1.00 49.53 96 ALA A CA 1
ATOM 73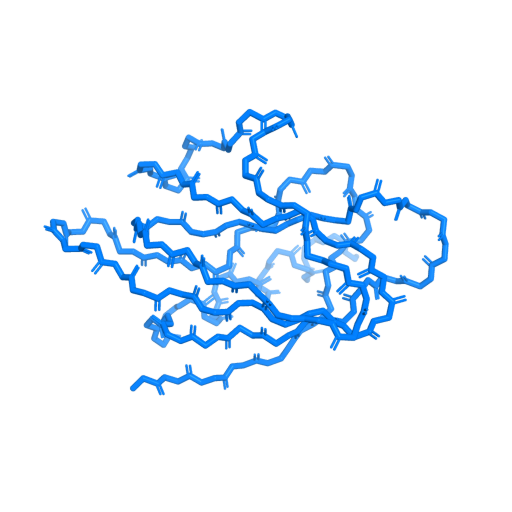1 C C . ALA A 1 96 ? 7.136 -9.901 9.525 1.00 49.53 96 ALA A C 1
ATOM 733 O O . ALA A 1 96 ? 6.505 -10.866 9.086 1.00 49.53 96 ALA A O 1
ATOM 734 N N . SER A 1 97 ? 7.772 -9.050 8.713 1.00 49.41 97 SER A N 1
ATOM 735 C CA . SER A 1 97 ? 7.870 -9.222 7.258 1.00 49.41 97 SER A CA 1
ATOM 736 C C . SER A 1 97 ? 9.068 -10.070 6.815 1.00 49.41 97 SER A C 1
ATOM 738 O O . SER A 1 97 ? 8.964 -10.760 5.799 1.00 49.41 97 SER A O 1
ATOM 740 N N . ASP A 1 98 ? 10.170 -10.064 7.572 1.00 49.84 98 ASP A N 1
ATOM 741 C CA . ASP A 1 98 ? 11.402 -10.784 7.212 1.00 49.84 98 ASP A CA 1
ATOM 742 C C . ASP A 1 98 ? 11.308 -12.290 7.520 1.00 49.84 98 ASP A C 1
ATOM 744 O O . ASP A 1 98 ? 11.855 -13.119 6.790 1.00 49.84 98 ASP A O 1
ATOM 748 N N . THR A 1 99 ? 10.526 -12.685 8.531 1.00 43.53 99 THR A N 1
ATOM 749 C CA . THR A 1 99 ? 10.395 -14.095 8.944 1.00 43.53 99 THR A CA 1
ATOM 750 C C . THR A 1 99 ? 9.686 -14.975 7.907 1.00 43.53 99 THR A C 1
ATOM 752 O O . THR A 1 99 ? 10.019 -16.150 7.781 1.00 43.53 99 THR A O 1
ATOM 755 N N . ARG A 1 100 ? 8.752 -14.437 7.106 1.00 43.03 100 ARG A N 1
ATOM 756 C CA . ARG A 1 100 ? 8.068 -15.227 6.058 1.00 43.03 100 ARG A CA 1
ATOM 757 C C . ARG A 1 100 ? 8.893 -15.408 4.783 1.00 43.03 100 ARG A C 1
ATOM 759 O O . ARG A 1 100 ? 8.671 -16.384 4.075 1.00 43.03 100 ARG A O 1
ATOM 766 N N . ALA A 1 101 ? 9.847 -14.520 4.495 1.00 42.94 101 ALA A N 1
ATOM 767 C CA . ALA A 1 101 ? 10.739 -14.680 3.345 1.00 42.94 101 ALA A CA 1
ATOM 768 C C . ALA A 1 101 ? 11.756 -15.817 3.560 1.00 42.94 101 ALA A C 1
ATOM 770 O O . ALA A 1 101 ? 12.114 -16.502 2.606 1.00 42.94 101 ALA A O 1
ATOM 771 N N . ALA A 1 102 ? 12.163 -16.062 4.811 1.00 39.47 102 ALA A N 1
ATOM 772 C CA . ALA A 1 102 ? 13.111 -17.119 5.167 1.00 39.47 102 ALA A CA 1
ATOM 773 C C . ALA A 1 102 ? 12.500 -18.536 5.199 1.00 39.47 102 ALA A C 1
ATOM 775 O O . ALA A 1 102 ? 13.238 -19.510 5.147 1.00 39.47 102 ALA A O 1
ATOM 776 N N . GLN A 1 103 ? 11.170 -18.670 5.278 1.00 38.22 103 GLN A N 1
ATOM 777 C CA . GLN A 1 103 ? 10.483 -19.973 5.344 1.00 38.22 103 GLN A CA 1
ATOM 778 C C . GLN A 1 103 ? 10.046 -20.525 3.976 1.00 38.22 103 GLN A C 1
ATOM 780 O O . GLN A 1 103 ? 9.473 -21.608 3.911 1.00 38.22 103 GLN A O 1
ATOM 785 N N . ALA A 1 104 ? 10.293 -19.785 2.893 1.00 41.16 104 ALA A N 1
ATOM 786 C CA . ALA A 1 104 ? 9.974 -20.195 1.524 1.00 41.16 104 ALA A CA 1
ATOM 787 C C . ALA A 1 104 ? 11.230 -20.517 0.686 1.00 41.16 104 ALA A C 1
ATOM 789 O O . ALA A 1 104 ? 11.137 -20.581 -0.540 1.00 41.16 104 ALA A O 1
ATOM 790 N N . SER A 1 105 ? 12.394 -20.660 1.336 1.00 41.97 105 SER A N 1
ATOM 791 C CA . SER A 1 105 ? 13.674 -21.064 0.727 1.00 41.97 105 SER A CA 1
ATOM 792 C C . SER A 1 105 ? 14.046 -22.488 1.111 1.00 41.97 105 SER A C 1
ATOM 794 O O . SER A 1 105 ? 13.792 -22.852 2.280 1.00 41.97 105 SER A O 1
#

Sequence (105 aa):
MEQFARRLVRHDGWTWLGGLDEGKDLECVLRSFDADVRFAEAATREALPAQDAGVIVPAGSGSRLVGHHFFARPVATRGAPPRISVRGLPDDARAASDTRAAQAS

Foldseek 3Di:
DDKDKDFDDLDLFKQWQAFALDDAKWKKKKAWAAAKKFKAEDNDPPPGDDSPHGDIAGHRGMDIDIYGIMIMDGPDNPDDGIMMMMDGHDPVSVPVRVVVVVVVD

Radius of gyration: 12.59 Å; chains: 1; bounding box: 24×29×34 Å

pLDDT: mean 81.25, std 16.36, range [38.22, 97.88]

Secondary structure (DSSP, 8-state):
-EEEEEEPPSSSSPEEEEE-SSS-PEEEEEEESSS-EEEEEESSSSSPPPTT-SEEE-TT-EEEEEESEEEEEES--SSSPPEEEEEEE-THHHHHHHHHHHTT-